Protein AF-A0A433PHD1-F1 (afdb_monomer)

Nearest PDB structures (foldseek):
  7eru-assembly1_A-2  TM=6.900E-01  e=4.411E-01  Photobacterium phosphoreum
  6jy1-assembly1_A-2  TM=4.656E-01  e=1.484E-01  Methanocaldococcus jannaschii DSM 2661
  3f9t-assembly1_B  TM=4.670E-01  e=1.821E-01  Methanocaldococcus jannaschii
  6lds-assembly1_A  TM=4.661E-01  e=1.821E-01  Methanocaldococcus jannaschii DSM 2661
  6m4y-assembly1_A-2  TM=4.656E-01  e=1.821E-01  Methanocaldococcus jannaschii DSM 2661

Solvent-accessible surface area (backbone atoms only — not comparable to full-atom values): 8662 Å² total; per-residue (Å²): 132,83,91,58,70,76,81,75,50,56,68,59,62,73,68,53,77,78,89,79,57,55,67,80,80,51,86,76,82,92,85,89,75,70,89,71,72,90,86,61,76,94,64,78,92,71,83,81,61,74,80,93,49,84,74,70,90,81,40,60,71,60,41,51,53,50,23,64,76,69,69,50,97,44,57,90,80,57,85,90,83,82,88,64,87,60,45,77,48,52,41,91,62,76,63,63,60,59,52,54,27,45,73,70,72,31,59,73,48,68,42,35,41,39,65,65,95,74,63,65,38,81,39,85,95,105

Mean predicted aligned error: 8.04 Å

Structure (mmCIF, N/CA/C/O backbone):
data_AF-A0A433PHD1-F1
#
_entry.id   AF-A0A433PHD1-F1
#
loop_
_atom_site.group_PDB
_atom_site.id
_atom_site.type_symbol
_atom_site.label_atom_id
_atom_site.label_alt_id
_atom_site.label_comp_id
_atom_site.label_asym_id
_atom_site.label_entity_id
_atom_site.label_seq_id
_atom_site.pdbx_PDB_ins_code
_atom_site.Cartn_x
_atom_site.Cartn_y
_atom_site.Cartn_z
_atom_site.occupancy
_atom_site.B_iso_or_equiv
_atom_site.auth_seq_id
_atom_site.auth_comp_id
_atom_site.auth_asym_id
_atom_site.auth_atom_id
_atom_site.pdbx_PDB_model_num
ATOM 1 N N . MET A 1 1 ? -25.593 -30.932 -10.835 1.00 77.94 1 MET A N 1
ATOM 2 C CA . MET A 1 1 ? -25.688 -29.859 -9.821 1.00 77.94 1 MET A CA 1
ATOM 3 C C . MET A 1 1 ? -25.209 -28.565 -10.457 1.00 77.94 1 MET A C 1
ATOM 5 O O . MET A 1 1 ? -24.254 -28.649 -11.224 1.00 77.94 1 MET A O 1
ATOM 9 N N . PRO 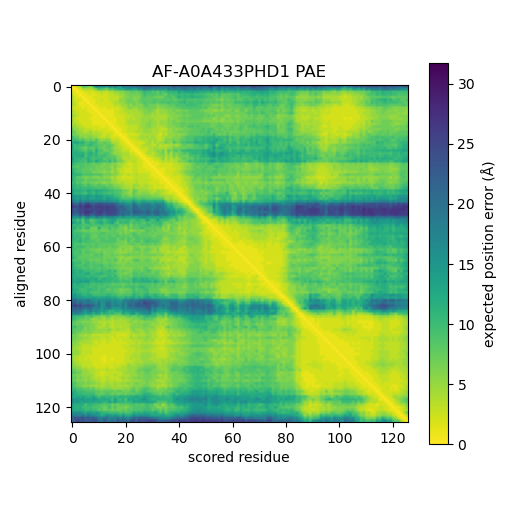A 1 2 ? -25.868 -27.419 -10.223 1.00 92.56 2 PRO A N 1
ATOM 10 C CA . PRO A 1 2 ? -25.398 -26.141 -10.745 1.00 92.56 2 PRO A CA 1
ATOM 11 C C . PRO A 1 2 ? -24.092 -25.725 -10.054 1.00 92.56 2 PRO A C 1
ATOM 13 O O . PRO A 1 2 ? -23.878 -26.033 -8.882 1.00 92.56 2 PRO A O 1
ATOM 16 N N . PHE A 1 3 ? -23.217 -25.049 -10.795 1.00 94.50 3 PHE A N 1
ATOM 17 C CA . PHE A 1 3 ? -22.030 -24.402 -10.239 1.00 94.50 3 PHE A CA 1
ATOM 18 C C . PHE A 1 3 ? -22.456 -23.221 -9.354 1.00 94.50 3 PHE A C 1
ATOM 20 O O . PHE A 1 3 ? -23.299 -22.425 -9.764 1.00 94.50 3 PHE A O 1
ATOM 27 N N . VAL A 1 4 ? -21.873 -23.123 -8.158 1.00 96.25 4 VAL A N 1
ATOM 28 C CA . VAL A 1 4 ? -22.114 -22.049 -7.181 1.00 96.25 4 VAL A CA 1
ATOM 29 C C . VAL A 1 4 ? -20.756 -21.434 -6.848 1.00 96.25 4 VAL A C 1
ATOM 31 O O . VAL A 1 4 ? -19.889 -22.126 -6.311 1.00 96.25 4 VAL A O 1
ATOM 34 N N . LEU A 1 5 ? -20.551 -20.167 -7.217 1.00 94.06 5 LEU A N 1
ATOM 35 C CA . LEU A 1 5 ? -19.256 -19.484 -7.116 1.00 94.06 5 LEU A CA 1
ATOM 36 C C . LEU A 1 5 ? -18.803 -19.350 -5.657 1.00 94.06 5 LEU A C 1
ATOM 38 O O . LEU A 1 5 ? -17.633 -19.534 -5.338 1.00 94.06 5 LEU A O 1
ATOM 42 N N . GLU A 1 6 ? -19.743 -19.095 -4.759 1.00 95.38 6 GLU A N 1
ATOM 43 C CA . GLU A 1 6 ? -19.518 -18.895 -3.329 1.00 95.38 6 GLU A CA 1
ATOM 44 C C . GLU A 1 6 ? -18.880 -20.123 -2.669 1.00 95.38 6 GLU A C 1
ATOM 46 O O . GLU A 1 6 ? -18.134 -19.986 -1.705 1.00 95.38 6 GLU A O 1
ATOM 51 N N . ASN A 1 7 ? -19.104 -21.317 -3.227 1.00 95.12 7 ASN A N 1
ATOM 52 C CA . ASN A 1 7 ? -18.534 -22.562 -2.714 1.00 95.12 7 ASN A CA 1
ATOM 53 C C . ASN A 1 7 ? -17.054 -22.754 -3.088 1.00 95.12 7 ASN A C 1
ATOM 55 O O . ASN A 1 7 ? -16.405 -23.636 -2.527 1.00 95.12 7 ASN A O 1
ATOM 59 N N . VAL A 1 8 ? -16.525 -21.988 -4.050 1.00 95.81 8 VAL A N 1
ATOM 60 C CA . VAL A 1 8 ? -15.125 -22.093 -4.510 1.00 95.81 8 VAL A CA 1
ATOM 61 C C . VAL A 1 8 ? -14.278 -20.868 -4.159 1.00 95.81 8 VAL A C 1
ATOM 63 O O . VAL A 1 8 ? -13.054 -20.915 -4.283 1.00 95.81 8 VAL A O 1
ATOM 66 N N . VAL A 1 9 ? -14.900 -19.773 -3.711 1.00 96.50 9 VAL A N 1
ATOM 67 C CA . VAL A 1 9 ? -14.198 -18.570 -3.245 1.00 96.50 9 VAL A CA 1
ATOM 68 C C . VAL A 1 9 ? -13.786 -18.745 -1.784 1.00 96.50 9 VAL A C 1
ATOM 70 O O . VAL A 1 9 ? -14.550 -19.242 -0.959 1.00 96.50 9 VAL A O 1
ATOM 73 N N . ARG A 1 10 ? -12.569 -18.310 -1.438 1.00 95.75 10 ARG A N 1
ATOM 74 C CA . ARG A 1 10 ? -12.086 -18.353 -0.051 1.00 95.75 10 ARG A CA 1
ATOM 75 C C . ARG A 1 10 ? -12.976 -17.483 0.856 1.00 95.75 10 ARG A C 1
ATOM 77 O O . ARG A 1 10 ? -13.267 -16.347 0.473 1.00 95.75 10 ARG A O 1
ATOM 84 N N . PRO A 1 11 ? -13.341 -17.937 2.070 1.00 94.12 11 PRO A N 1
ATOM 85 C CA . PRO A 1 11 ? -14.228 -17.179 2.957 1.00 94.12 11 PRO A CA 1
ATOM 86 C C . PRO A 1 11 ? -13.736 -15.761 3.281 1.00 94.12 11 PRO A C 1
ATOM 88 O O . PRO A 1 11 ? -14.531 -14.823 3.276 1.00 94.12 11 PRO A O 1
ATOM 91 N N . ASN A 1 12 ? -12.428 -15.581 3.503 1.00 92.88 12 ASN A N 1
ATOM 92 C CA . ASN A 1 12 ? -11.828 -14.270 3.773 1.00 92.88 12 ASN A CA 1
ATOM 93 C C . ASN A 1 12 ? -11.969 -13.307 2.582 1.00 92.88 12 ASN A C 1
ATOM 95 O O . ASN A 1 12 ? -12.226 -12.124 2.781 1.00 92.88 12 ASN A O 1
ATOM 99 N N . ILE A 1 13 ? -11.857 -13.815 1.349 1.00 95.25 13 ILE A N 1
ATOM 100 C CA . ILE A 1 13 ? -12.029 -13.025 0.123 1.00 95.25 13 ILE A CA 1
ATOM 101 C C . ILE A 1 13 ? -13.501 -12.686 -0.104 1.00 95.25 13 ILE A C 1
ATOM 103 O O . ILE A 1 13 ? -13.815 -11.557 -0.467 1.00 95.25 13 ILE A O 1
ATOM 107 N N . LEU A 1 14 ? -14.410 -13.630 0.151 1.00 94.81 14 LEU A N 1
ATOM 108 C CA . LEU A 1 14 ? -15.849 -13.392 0.032 1.00 94.81 14 LEU A CA 1
ATOM 109 C C . LEU A 1 14 ? -16.339 -12.323 1.027 1.00 94.81 14 LEU A C 1
ATOM 111 O O . LEU A 1 14 ? -17.205 -11.520 0.694 1.00 94.81 14 LEU A O 1
ATOM 115 N N . ALA A 1 15 ? -15.767 -12.295 2.234 1.00 93.62 15 ALA A N 1
ATOM 116 C CA . ALA A 1 15 ? -16.075 -11.308 3.268 1.00 93.62 15 ALA A CA 1
ATOM 117 C C . ALA A 1 15 ? -15.276 -9.992 3.143 1.00 93.62 15 ALA A C 1
ATOM 119 O O . ALA A 1 15 ? -15.537 -9.045 3.894 1.00 93.62 15 ALA A O 1
ATOM 120 N N . LEU A 1 16 ? -14.294 -9.921 2.235 1.00 93.06 16 LEU A N 1
ATOM 121 C CA . LEU A 1 16 ? -13.394 -8.779 2.098 1.00 93.06 16 LEU A CA 1
ATOM 122 C C . LEU A 1 16 ? -14.173 -7.521 1.701 1.00 93.06 16 LEU A C 1
ATOM 124 O O . LEU A 1 16 ? -14.879 -7.489 0.694 1.00 93.06 16 LEU A O 1
ATOM 128 N N . LYS A 1 17 ? -13.973 -6.437 2.454 1.00 90.62 17 LYS A N 1
ATOM 129 C CA . LYS A 1 17 ? -14.406 -5.104 2.027 1.00 90.62 17 LYS A CA 1
ATOM 130 C C . LYS A 1 17 ? -13.296 -4.488 1.175 1.00 90.62 17 LYS A C 1
ATOM 132 O O . LYS A 1 17 ? -12.194 -4.301 1.693 1.00 90.62 17 LYS A O 1
ATOM 137 N N . PRO A 1 18 ? -13.548 -4.175 -0.107 1.00 89.06 18 PRO A N 1
ATOM 138 C CA . PRO A 1 18 ? -12.518 -3.625 -0.972 1.00 89.06 18 PRO A CA 1
ATOM 139 C C . PRO A 1 18 ? -12.061 -2.258 -0.464 1.00 89.06 18 PRO A C 1
ATOM 141 O O . PRO A 1 18 ? -12.858 -1.461 0.042 1.00 89.06 18 PRO A O 1
ATOM 144 N N . TYR A 1 19 ? -10.770 -1.977 -0.630 1.00 88.62 19 TYR A N 1
ATOM 145 C CA . TYR A 1 19 ? -10.236 -0.648 -0.372 1.00 88.62 19 TYR A CA 1
ATOM 146 C C . TYR A 1 19 ? -10.900 0.378 -1.296 1.00 88.62 19 TYR A C 1
ATOM 148 O O . TYR A 1 19 ? -11.011 0.161 -2.504 1.00 88.62 19 TYR A O 1
ATOM 156 N N . ARG A 1 20 ? -11.311 1.515 -0.730 1.00 84.06 20 ARG A N 1
ATOM 157 C CA . ARG A 1 20 ? -11.758 2.682 -1.494 1.00 84.06 20 ARG A CA 1
ATOM 158 C C . ARG A 1 20 ? -10.689 3.759 -1.409 1.00 84.06 20 ARG A C 1
ATOM 160 O O . ARG A 1 20 ? -10.349 4.198 -0.313 1.00 84.06 20 ARG A O 1
ATOM 167 N N . CYS A 1 21 ? -10.160 4.160 -2.561 1.00 85.06 21 CYS A N 1
ATOM 168 C CA . CYS A 1 21 ? -9.301 5.332 -2.665 1.00 85.06 21 CYS A CA 1
ATOM 169 C C . CYS A 1 21 ? -10.152 6.585 -2.908 1.00 85.06 21 CYS A C 1
ATOM 171 O O . CYS A 1 21 ? -11.291 6.492 -3.365 1.00 85.06 21 CYS A O 1
ATOM 173 N N . ALA A 1 22 ? -9.572 7.757 -2.663 1.00 84.75 22 ALA A N 1
ATOM 174 C CA . ALA A 1 22 ? -10.269 9.035 -2.790 1.00 84.75 22 ALA A CA 1
ATOM 175 C C . ALA A 1 22 ? -10.824 9.288 -4.214 1.00 84.75 22 ALA A C 1
ATOM 177 O O . ALA A 1 22 ? -11.910 9.837 -4.387 1.00 84.75 22 ALA A O 1
ATOM 178 N N . ARG A 1 23 ? -10.137 8.777 -5.248 1.00 86.50 23 ARG A N 1
ATOM 179 C CA . ARG A 1 23 ? -10.551 8.902 -6.659 1.00 86.50 23 ARG A CA 1
ATOM 180 C C . ARG A 1 23 ? -11.759 8.053 -7.052 1.00 86.50 23 ARG A C 1
ATOM 182 O O . ARG A 1 23 ? -12.361 8.324 -8.084 1.00 86.50 23 ARG A O 1
ATOM 189 N N . ASN A 1 24 ? -12.141 7.071 -6.235 1.00 84.12 24 ASN A N 1
ATOM 190 C CA . ASN A 1 24 ? -13.403 6.355 -6.431 1.00 84.12 24 ASN A CA 1
ATOM 191 C C . ASN A 1 24 ? -14.615 7.210 -6.036 1.00 84.12 24 ASN A C 1
ATOM 193 O O . ASN A 1 24 ? -15.724 6.922 -6.480 1.00 84.12 24 ASN A O 1
ATOM 197 N N . ASP A 1 25 ? -14.408 8.221 -5.18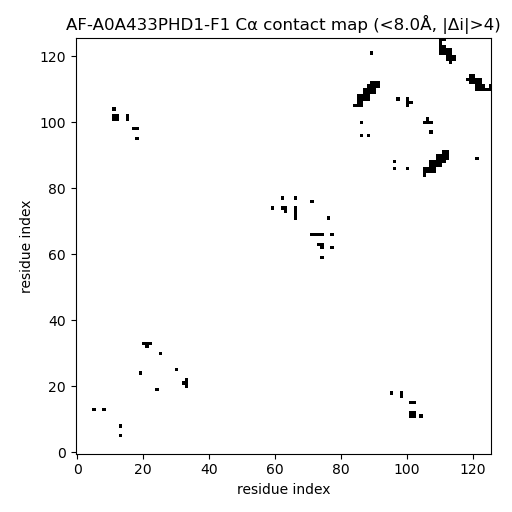9 1.00 84.31 25 ASP A N 1
ATOM 198 C CA . ASP A 1 25 ? -15.478 9.037 -4.617 1.00 84.31 25 ASP A CA 1
ATOM 199 C C . ASP A 1 25 ? -15.557 10.410 -5.298 1.00 84.31 25 ASP A C 1
ATOM 201 O O . ASP A 1 25 ? -16.654 10.913 -5.539 1.00 84.31 25 ASP A O 1
ATOM 205 N N . TYR A 1 26 ? -14.404 10.982 -5.670 1.00 86.31 26 TYR A N 1
ATOM 206 C CA . TYR A 1 26 ? -14.310 12.285 -6.328 1.00 86.31 26 TYR A CA 1
ATOM 207 C C . TYR A 1 26 ? -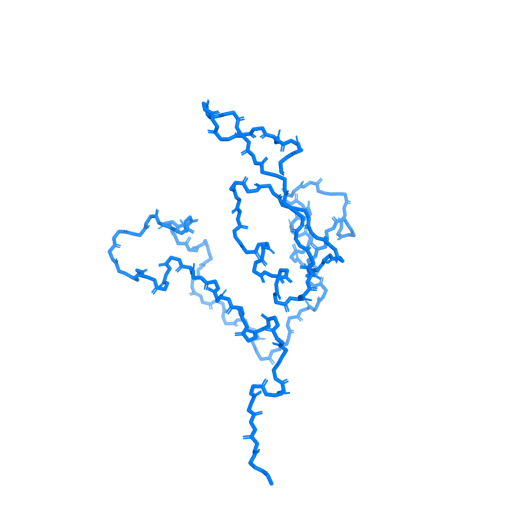13.255 12.279 -7.439 1.00 86.31 26 TYR A C 1
ATOM 209 O O . TYR A 1 26 ? -12.079 11.982 -7.203 1.00 86.31 26 TYR A O 1
ATOM 217 N N . SER A 1 27 ? -13.670 12.659 -8.648 1.00 86.31 27 SER A N 1
ATOM 218 C CA . SER A 1 27 ? -12.814 12.743 -9.841 1.00 86.31 27 SER A CA 1
ATOM 219 C C . SER A 1 27 ? -12.695 14.153 -10.424 1.00 86.31 27 SER A C 1
ATOM 221 O O . SER A 1 27 ? -11.930 14.360 -11.361 1.00 86.31 27 SER A O 1
ATOM 223 N N . GLU A 1 28 ? -13.445 15.123 -9.898 1.00 90.44 28 GLU A N 1
ATOM 224 C CA . GLU A 1 28 ? -13.540 16.481 -10.440 1.00 90.44 28 GLU A CA 1
ATOM 225 C C . GLU A 1 28 ? -13.508 17.531 -9.320 1.00 90.44 28 GLU A C 1
ATOM 227 O O . GLU A 1 28 ? -13.872 17.254 -8.177 1.00 90.44 28 GLU A O 1
ATOM 232 N N . GLY A 1 29 ? -13.098 18.756 -9.663 1.00 90.88 29 GLY A N 1
ATOM 233 C CA . GLY A 1 29 ? -13.041 19.891 -8.740 1.00 90.88 29 GLY A CA 1
ATOM 234 C C . GLY A 1 29 ? -11.667 20.105 -8.101 1.00 90.88 29 GLY A C 1
ATOM 235 O O . GLY A 1 29 ? -10.633 19.793 -8.690 1.00 90.88 29 GLY A O 1
ATOM 236 N N . ILE A 1 30 ? -11.655 20.699 -6.903 1.00 92.25 30 ILE A N 1
ATOM 237 C CA . ILE A 1 30 ? -10.432 20.893 -6.113 1.00 92.25 30 ILE A CA 1
ATOM 238 C C . ILE A 1 30 ? -10.170 19.608 -5.326 1.00 92.25 30 ILE A C 1
ATOM 240 O O . ILE A 1 30 ? -10.901 19.291 -4.390 1.00 92.25 30 ILE A O 1
ATOM 244 N N . LEU A 1 31 ? -9.124 18.880 -5.711 1.00 91.62 31 LEU A N 1
ATOM 245 C CA . LEU A 1 31 ? -8.793 17.562 -5.173 1.00 91.62 31 LEU A CA 1
ATOM 246 C C . LEU A 1 31 ? -7.630 17.669 -4.169 1.00 91.62 31 LEU A C 1
ATOM 248 O O . LEU A 1 31 ? -6.487 17.877 -4.569 1.00 91.62 31 LEU A O 1
ATOM 252 N N . LEU A 1 32 ? -7.919 17.557 -2.865 1.00 90.31 32 LEU A N 1
ATOM 253 C CA . LEU A 1 32 ? -6.949 17.678 -1.753 1.00 90.31 32 LEU A CA 1
ATOM 254 C C . LEU A 1 32 ? -7.079 16.529 -0.730 1.00 90.31 32 LEU A C 1
ATOM 256 O O . LEU A 1 32 ? -6.925 16.711 0.473 1.00 90.31 32 LEU A O 1
ATOM 260 N N . ASP A 1 33 ? -7.405 15.339 -1.222 1.00 89.81 33 ASP A N 1
ATOM 261 C CA . ASP A 1 33 ? -7.874 14.172 -0.462 1.00 89.81 33 ASP A CA 1
ATOM 262 C C . ASP A 1 33 ? -6.992 12.917 -0.633 1.00 89.81 33 ASP A C 1
ATOM 264 O O . ASP A 1 33 ? -7.184 11.933 0.078 1.00 89.81 33 ASP A O 1
ATOM 268 N N . ALA A 1 34 ? -6.010 12.937 -1.546 1.00 89.12 34 ALA A N 1
ATOM 269 C CA . ALA A 1 34 ? -5.210 11.758 -1.914 1.00 89.12 34 ALA A CA 1
ATOM 270 C C . ALA A 1 34 ? -3.682 11.922 -1.771 1.00 89.12 34 ALA A C 1
ATOM 272 O O . ALA A 1 34 ? -2.938 11.042 -2.199 1.00 89.12 34 ALA A O 1
ATOM 273 N N . ASN A 1 35 ? -3.193 13.022 -1.180 1.00 90.44 35 ASN A N 1
ATOM 274 C CA . ASN A 1 35 ? -1.754 13.338 -1.081 1.00 90.44 35 ASN A CA 1
ATOM 275 C C . ASN A 1 35 ? -1.011 13.300 -2.440 1.00 90.44 35 ASN A C 1
ATOM 277 O O . ASN A 1 35 ? 0.175 12.975 -2.504 1.00 90.44 35 ASN A O 1
ATOM 281 N N . GLU A 1 36 ? -1.711 13.607 -3.535 1.00 88.06 36 GLU A N 1
ATOM 282 C CA . GLU A 1 36 ? -1.153 13.645 -4.889 1.00 88.06 36 GLU A CA 1
ATOM 283 C C . GLU A 1 36 ? -0.284 14.896 -5.098 1.00 88.06 36 GLU A C 1
ATOM 285 O O . GLU A 1 36 ? -0.480 15.937 -4.468 1.00 88.06 36 GLU A O 1
ATOM 290 N N . ASN A 1 37 ? 0.682 14.813 -6.017 1.00 88.62 37 ASN A N 1
ATOM 291 C CA . ASN A 1 37 ? 1.485 15.972 -6.396 1.00 88.62 37 ASN A CA 1
ATOM 292 C C . ASN A 1 37 ? 0.709 16.881 -7.368 1.00 88.62 37 ASN A C 1
ATOM 294 O O . ASN A 1 37 ? 0.551 16.537 -8.540 1.00 88.62 37 ASN A O 1
ATOM 298 N N . ALA A 1 38 ? 0.306 18.068 -6.908 1.00 89.81 38 ALA A N 1
ATOM 299 C CA . ALA A 1 38 ? -0.450 19.039 -7.706 1.00 89.81 38 ALA A CA 1
ATOM 300 C C . ALA A 1 38 ? 0.318 19.605 -8.920 1.00 89.81 38 ALA A C 1
ATOM 302 O O . ALA A 1 38 ? -0.302 20.115 -9.849 1.00 89.81 38 ALA A O 1
ATOM 303 N N . TYR A 1 39 ? 1.653 19.516 -8.937 1.00 88.88 39 TYR A N 1
ATOM 304 C CA . TYR A 1 39 ? 2.480 20.039 -10.033 1.00 88.88 39 TYR A CA 1
ATOM 305 C C . TYR A 1 39 ? 2.576 19.097 -11.245 1.00 88.88 39 TYR A C 1
ATOM 307 O O . TYR A 1 39 ? 3.113 19.491 -12.279 1.00 88.88 39 TYR A O 1
ATOM 315 N N . GLY A 1 40 ? 2.067 17.865 -11.136 1.00 86.19 40 GLY A N 1
ATOM 316 C CA . GLY A 1 40 ? 2.147 16.861 -12.197 1.00 86.19 40 GLY A CA 1
ATOM 317 C C . GLY A 1 40 ? 3.483 16.100 -12.249 1.00 86.19 40 GLY A C 1
ATOM 318 O O . GLY A 1 40 ? 4.333 16.240 -11.360 1.00 86.19 40 GLY A O 1
ATOM 319 N N . PRO A 1 41 ? 3.663 15.221 -13.253 1.00 85.75 41 PRO A N 1
ATOM 320 C CA . PRO A 1 41 ? 4.867 14.410 -13.394 1.00 85.75 41 PRO A CA 1
ATOM 321 C C . PRO A 1 41 ? 6.071 15.258 -13.821 1.00 85.75 41 PRO A C 1
ATOM 323 O O . PRO A 1 41 ? 5.955 16.171 -14.631 1.00 85.75 41 PRO A O 1
ATOM 326 N N . SER A 1 42 ? 7.258 14.915 -13.316 1.00 83.31 42 SER A N 1
ATOM 327 C CA . SER A 1 42 ? 8.514 15.582 -13.697 1.00 83.31 42 SER A CA 1
ATOM 328 C C . SER A 1 42 ? 9.062 15.133 -15.056 1.00 83.31 42 SER A C 1
ATOM 330 O O . SER A 1 42 ? 9.971 15.766 -15.586 1.00 83.31 42 SER A O 1
ATOM 332 N N . LEU A 1 43 ? 8.553 14.023 -15.598 1.00 80.88 43 LEU A N 1
ATOM 333 C CA . LEU A 1 43 ? 8.970 13.495 -16.894 1.00 80.88 43 LEU A CA 1
ATOM 334 C C . LEU A 1 43 ? 8.104 14.091 -18.011 1.00 80.88 43 LEU A C 1
ATOM 336 O O . LEU A 1 43 ? 6.885 14.180 -17.841 1.00 80.88 43 LEU A O 1
ATOM 340 N N . PRO A 1 44 ? 8.699 14.460 -19.158 1.00 78.81 44 PRO A N 1
ATOM 341 C CA . PRO A 1 44 ? 7.926 14.861 -20.321 1.00 78.81 44 PRO A CA 1
ATOM 342 C C . PRO A 1 44 ? 7.038 13.701 -20.786 1.00 78.81 44 PRO A C 1
ATOM 344 O O . PRO A 1 44 ? 7.458 12.543 -20.831 1.00 78.81 44 PRO A O 1
ATOM 347 N N . SER A 1 45 ? 5.793 14.013 -21.134 1.00 70.75 45 SER A N 1
ATOM 348 C CA . SER A 1 45 ? 4.833 13.048 -21.666 1.00 70.75 45 SER A CA 1
ATOM 349 C C . SER A 1 45 ? 5.336 12.524 -23.013 1.00 70.75 45 SER A C 1
ATOM 351 O O . SER A 1 45 ? 5.252 13.251 -24.001 1.00 70.75 45 SER A O 1
ATOM 353 N N . GLY A 1 46 ? 5.860 11.296 -23.096 1.00 64.69 46 GLY A N 1
ATOM 354 C CA . GLY A 1 46 ? 6.161 10.745 -24.423 1.00 64.69 46 GLY A CA 1
ATOM 355 C C . GLY A 1 46 ? 7.188 9.637 -24.584 1.00 64.69 46 GLY A C 1
ATOM 356 O O . GLY A 1 46 ? 7.426 9.271 -25.734 1.00 64.69 46 GLY A O 1
ATOM 357 N N . ASP A 1 47 ? 7.767 9.054 -23.535 1.00 62.31 47 ASP A N 1
ATOM 358 C CA . ASP A 1 47 ?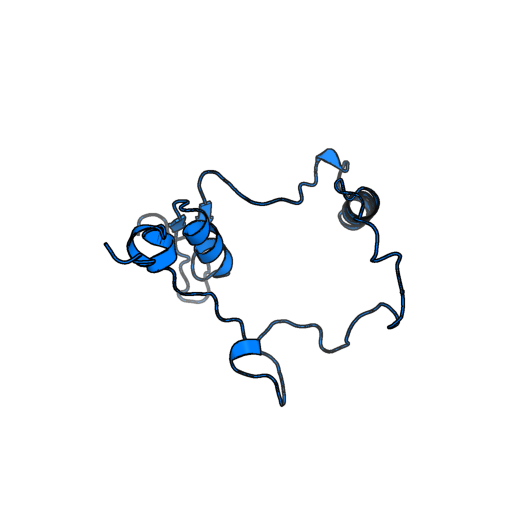 8.630 7.892 -23.767 1.00 62.31 47 ASP A CA 1
ATOM 359 C C . ASP A 1 47 ? 7.783 6.665 -24.124 1.00 62.31 47 ASP A C 1
ATOM 361 O O . ASP A 1 47 ? 7.299 5.917 -23.273 1.00 62.31 47 ASP A O 1
ATOM 365 N N . SER A 1 48 ? 7.625 6.454 -25.434 1.00 62.41 48 SER A N 1
ATOM 366 C CA . SER A 1 48 ? 7.280 5.164 -26.026 1.00 62.41 48 SER A CA 1
ATOM 367 C C . SER A 1 48 ? 8.450 4.213 -25.799 1.00 62.41 48 SER A C 1
ATOM 369 O O . SER A 1 48 ? 9.224 3.905 -26.704 1.00 62.41 48 SER A O 1
ATOM 371 N N . ALA A 1 49 ? 8.614 3.779 -24.552 1.00 70.38 49 ALA A N 1
ATOM 372 C CA . ALA A 1 49 ? 9.490 2.673 -24.222 1.00 70.38 49 ALA A CA 1
ATOM 373 C C . ALA A 1 49 ? 9.080 1.436 -25.044 1.00 70.38 49 ALA A C 1
ATOM 375 O O . ALA A 1 49 ? 7.964 1.348 -25.559 1.00 70.38 49 ALA A O 1
ATOM 376 N N . ASN A 1 50 ? 9.969 0.447 -25.150 1.00 77.69 50 ASN A N 1
ATOM 377 C CA . ASN A 1 50 ? 9.658 -0.864 -25.730 1.00 77.69 50 ASN A CA 1
ATOM 378 C C . ASN A 1 50 ? 8.666 -1.639 -24.835 1.00 77.69 50 ASN A C 1
ATOM 380 O O . ASN A 1 50 ? 9.009 -2.663 -24.247 1.00 77.69 50 ASN A O 1
ATOM 384 N N . LEU A 1 51 ? 7.426 -1.149 -24.722 1.00 83.00 51 LEU A N 1
ATOM 385 C CA . LEU A 1 51 ? 6.353 -1.679 -23.871 1.00 83.00 51 LEU A CA 1
ATOM 386 C C . LEU A 1 51 ? 5.895 -3.085 -24.299 1.00 83.00 51 LEU A C 1
ATOM 388 O O . LEU A 1 51 ? 5.137 -3.742 -23.596 1.00 83.00 51 LEU A O 1
ATOM 392 N N . ASN A 1 52 ? 6.371 -3.567 -25.448 1.00 89.94 52 ASN A N 1
ATOM 393 C CA . ASN A 1 52 ? 6.177 -4.927 -25.944 1.00 89.94 52 ASN A CA 1
ATOM 394 C C . ASN A 1 52 ? 7.161 -5.950 -25.339 1.00 89.94 52 ASN A C 1
ATOM 396 O O . ASN A 1 52 ? 7.163 -7.121 -25.740 1.00 89.94 52 ASN A O 1
ATOM 400 N N . ARG A 1 53 ? 8.054 -5.521 -24.442 1.00 87.50 53 ARG A N 1
ATOM 401 C CA . ARG A 1 53 ? 9.000 -6.380 -23.729 1.00 87.50 53 ARG A CA 1
ATOM 402 C C . ARG A 1 53 ? 8.808 -6.228 -22.230 1.00 87.50 53 ARG A C 1
ATOM 404 O O . ARG A 1 53 ? 8.561 -5.133 -21.734 1.00 87.50 53 ARG A O 1
ATOM 411 N N . TYR A 1 54 ? 8.943 -7.343 -21.518 1.00 86.81 54 TYR A N 1
ATOM 412 C CA . TYR A 1 54 ? 8.949 -7.312 -20.063 1.00 86.81 54 TYR A CA 1
ATOM 413 C C . TYR A 1 54 ? 10.131 -6.467 -19.563 1.00 86.81 54 TYR A C 1
ATOM 415 O O . TYR A 1 54 ? 11.223 -6.563 -20.135 1.00 86.81 54 TYR A O 1
ATOM 423 N N . PRO A 1 55 ? 9.934 -5.647 -18.518 1.00 85.81 55 PRO A N 1
ATOM 424 C CA . PRO A 1 55 ? 11.033 -4.946 -17.869 1.00 85.81 55 PRO A CA 1
ATOM 425 C C . PRO A 1 55 ? 11.984 -5.940 -17.188 1.00 85.81 55 PRO A C 1
ATOM 427 O O . PRO A 1 55 ? 11.633 -7.101 -16.969 1.00 85.81 55 PRO A O 1
ATOM 430 N N . ASP A 1 56 ? 13.179 -5.472 -16.819 1.00 88.50 56 ASP A N 1
ATOM 431 C CA . ASP A 1 56 ? 14.115 -6.248 -15.998 1.00 88.50 56 ASP A CA 1
ATOM 432 C C . ASP A 1 56 ? 13.428 -6.686 -14.687 1.00 88.50 56 ASP A C 1
ATOM 434 O O . ASP A 1 56 ? 13.091 -5.820 -13.869 1.00 88.50 56 ASP A O 1
ATOM 438 N N . PRO A 1 57 ? 13.229 -7.999 -14.451 1.00 87.06 57 PRO A N 1
ATOM 439 C CA . PRO A 1 57 ? 12.538 -8.487 -13.261 1.00 87.06 57 PRO A CA 1
ATOM 440 C C . PRO A 1 57 ? 13.300 -8.178 -11.967 1.00 87.06 57 PRO A C 1
ATOM 442 O O . PRO A 1 57 ? 12.688 -8.084 -10.906 1.00 87.06 57 PRO A O 1
ATOM 445 N N . ALA A 1 58 ? 14.621 -7.995 -12.033 1.00 87.12 58 ALA A N 1
ATOM 446 C CA . ALA A 1 58 ? 15.441 -7.665 -10.872 1.00 87.12 58 ALA A CA 1
ATOM 447 C C . ALA A 1 58 ? 15.527 -6.151 -10.600 1.00 87.12 58 ALA A C 1
ATOM 449 O O . ALA A 1 58 ? 15.969 -5.748 -9.517 1.00 87.12 58 ALA A O 1
ATOM 450 N N . GLN A 1 59 ? 15.043 -5.330 -11.542 1.00 89.38 59 GLN A N 1
ATOM 451 C CA . GLN A 1 59 ? 14.895 -3.877 -11.428 1.00 89.38 59 GLN A CA 1
ATOM 452 C C . GLN A 1 59 ? 16.208 -3.155 -11.075 1.00 89.38 59 GLN A C 1
ATOM 454 O O . GLN A 1 59 ? 16.206 -2.197 -10.297 1.00 89.38 59 GLN A O 1
ATOM 459 N N . HIS A 1 60 ? 17.338 -3.599 -11.638 1.00 89.50 60 HIS A N 1
ATOM 460 C CA . HIS A 1 60 ? 18.672 -3.153 -11.220 1.00 89.50 60 HIS A CA 1
ATOM 461 C C . HIS A 1 60 ? 18.841 -1.634 -11.298 1.00 89.50 60 HIS A C 1
ATOM 463 O O . HIS A 1 60 ? 19.247 -1.015 -10.319 1.00 89.50 60 HIS A O 1
ATOM 469 N N . LEU A 1 61 ? 18.467 -1.021 -12.428 1.00 91.25 61 LEU A N 1
ATOM 470 C CA . LEU A 1 61 ? 18.630 0.423 -12.637 1.00 91.25 61 LEU A CA 1
ATOM 471 C C . LEU A 1 61 ? 17.869 1.252 -11.594 1.00 91.25 61 LEU A C 1
ATOM 473 O O . LEU A 1 61 ? 18.408 2.215 -11.051 1.00 91.25 61 LEU A O 1
ATOM 477 N N . VAL A 1 62 ? 16.636 0.847 -11.273 1.00 90.81 62 VAL A N 1
ATOM 478 C CA . VAL A 1 62 ? 15.807 1.524 -10.269 1.00 90.81 62 VAL A CA 1
ATOM 479 C C . VAL A 1 62 ? 16.411 1.345 -8.880 1.00 90.81 62 VAL A C 1
ATOM 481 O O . VAL A 1 62 ? 16.570 2.325 -8.154 1.00 90.81 62 VAL A O 1
ATOM 484 N N . LYS A 1 63 ? 16.808 0.120 -8.515 1.00 92.19 63 LYS A N 1
ATOM 485 C CA . LYS A 1 63 ? 17.427 -0.150 -7.211 1.00 92.19 63 LYS A CA 1
ATOM 486 C C . LYS A 1 63 ? 18.718 0.639 -7.024 1.00 92.19 63 LYS A C 1
ATOM 488 O O . LYS A 1 63 ? 18.890 1.259 -5.979 1.00 92.19 63 LYS A O 1
ATOM 493 N N . THR A 1 64 ? 19.587 0.684 -8.033 1.00 94.31 64 THR A N 1
ATOM 494 C CA . THR A 1 64 ? 20.827 1.472 -7.997 1.00 94.31 64 THR A CA 1
ATOM 495 C C . THR A 1 64 ? 20.544 2.960 -7.797 1.00 94.31 64 THR A C 1
ATOM 497 O O . THR A 1 64 ? 21.168 3.588 -6.943 1.00 94.31 64 THR A O 1
ATOM 500 N N . ALA A 1 65 ? 19.572 3.522 -8.523 1.00 94.00 65 ALA A N 1
ATOM 501 C CA . ALA A 1 65 ? 19.189 4.923 -8.364 1.00 94.00 65 ALA A CA 1
ATOM 502 C C . ALA A 1 65 ? 18.637 5.221 -6.957 1.00 94.00 65 ALA A C 1
ATOM 504 O O . ALA A 1 65 ? 19.007 6.224 -6.348 1.00 94.00 65 ALA A O 1
ATOM 505 N N . VAL A 1 66 ? 17.797 4.337 -6.405 1.00 93.50 66 VAL A N 1
ATOM 506 C CA . VAL A 1 66 ? 17.242 4.487 -5.049 1.00 93.50 66 VAL A CA 1
ATOM 507 C C . VAL A 1 66 ? 18.328 4.367 -3.981 1.00 93.50 66 VAL A C 1
ATOM 509 O O . VAL A 1 66 ? 18.346 5.169 -3.050 1.00 93.50 66 VAL A O 1
ATOM 512 N N . VAL A 1 67 ? 19.251 3.410 -4.114 1.00 95.25 67 VAL A N 1
ATOM 513 C CA . VAL A 1 67 ? 20.400 3.245 -3.209 1.00 95.25 67 VAL A CA 1
ATOM 514 C C . VAL A 1 67 ? 21.243 4.514 -3.170 1.00 95.25 67 VAL A C 1
ATOM 516 O O . VAL A 1 67 ? 21.541 5.000 -2.081 1.00 95.25 67 VAL A O 1
ATOM 519 N N . ALA A 1 68 ? 21.558 5.090 -4.334 1.00 95.56 68 ALA A N 1
ATOM 520 C CA . ALA A 1 68 ? 22.295 6.346 -4.422 1.00 95.56 68 ALA A CA 1
ATOM 521 C C . ALA A 1 68 ? 21.516 7.514 -3.791 1.00 95.56 68 ALA A C 1
ATOM 523 O O . ALA A 1 68 ? 22.072 8.261 -2.989 1.00 95.56 68 ALA A O 1
ATOM 524 N N . LEU A 1 69 ? 20.217 7.638 -4.089 1.00 94.81 69 LEU A N 1
ATOM 525 C CA . LEU A 1 69 ? 19.357 8.700 -3.555 1.00 94.81 69 LEU A CA 1
ATOM 526 C C . LEU A 1 69 ? 19.188 8.627 -2.029 1.00 94.81 69 LEU A C 1
ATOM 528 O O . LEU A 1 69 ? 19.059 9.654 -1.365 1.00 94.81 69 LEU A O 1
ATOM 532 N N . ARG A 1 70 ? 19.132 7.415 -1.468 1.00 94.12 70 ARG A N 1
ATOM 533 C CA . ARG A 1 70 ? 18.905 7.167 -0.036 1.00 94.12 70 ARG A CA 1
ATOM 534 C C . ARG A 1 70 ? 20.195 6.950 0.759 1.00 94.12 70 ARG A C 1
ATOM 536 O O . ARG A 1 70 ? 20.113 6.805 1.974 1.00 94.12 70 ARG A O 1
ATOM 543 N N . GLY A 1 71 ? 21.357 6.920 0.103 1.00 94.38 71 GLY A N 1
ATOM 544 C CA . GLY A 1 71 ? 22.648 6.668 0.749 1.00 94.38 71 GLY A CA 1
ATOM 545 C C . GLY A 1 71 ? 22.759 5.270 1.367 1.00 94.38 71 GLY A C 1
ATOM 546 O O . GLY A 1 71 ? 23.351 5.113 2.434 1.00 94.38 71 GLY A O 1
ATOM 547 N N . LEU A 1 72 ? 22.154 4.256 0.740 1.00 93.69 72 LEU A N 1
ATOM 548 C CA . LEU A 1 72 ? 22.231 2.871 1.217 1.00 93.69 72 LEU A CA 1
ATOM 549 C C . LEU A 1 72 ? 23.586 2.242 0.856 1.00 93.69 72 LEU A C 1
ATOM 551 O O . LEU A 1 72 ? 24.270 2.684 -0.063 1.00 93.69 72 LEU A O 1
ATOM 555 N N . ARG A 1 73 ? 23.970 1.181 1.575 1.00 93.12 73 ARG A N 1
ATOM 556 C CA . ARG A 1 73 ? 25.263 0.497 1.378 1.00 93.12 73 ARG A CA 1
ATOM 557 C C . ARG A 1 73 ? 25.348 -0.283 0.061 1.00 93.12 73 ARG A C 1
ATOM 559 O O . ARG A 1 73 ? 26.438 -0.400 -0.486 1.00 93.12 73 ARG A O 1
ATOM 566 N N . GLY A 1 74 ? 24.215 -0.767 -0.445 1.00 91.94 74 GLY A N 1
ATOM 567 C CA . GLY A 1 74 ? 24.142 -1.550 -1.674 1.00 91.94 74 GLY A CA 1
ATOM 568 C C . GLY A 1 74 ? 22.713 -1.968 -2.022 1.00 91.94 74 GLY A C 1
ATOM 569 O O . GLY A 1 74 ? 21.772 -1.720 -1.262 1.00 91.94 74 GLY A O 1
ATOM 570 N N . VAL A 1 75 ? 22.544 -2.560 -3.207 1.00 90.50 75 VAL A N 1
ATOM 571 C CA . VAL A 1 75 ? 21.239 -2.983 -3.758 1.00 90.50 75 VAL A CA 1
ATOM 572 C C . VAL A 1 75 ? 20.652 -4.189 -3.030 1.00 90.50 75 VAL A C 1
ATOM 574 O O . VAL A 1 75 ? 19.440 -4.371 -3.019 1.00 90.50 75 VAL A O 1
ATOM 577 N N . GLU A 1 76 ? 21.500 -4.981 -2.384 1.00 89.81 76 GLU A N 1
ATOM 578 C CA . GLU A 1 76 ? 21.145 -6.102 -1.518 1.00 89.81 76 GLU A CA 1
ATOM 579 C C . GLU A 1 76 ? 20.418 -5.661 -0.239 1.00 89.81 76 GLU A C 1
ATOM 581 O O . GLU A 1 76 ? 19.658 -6.436 0.335 1.00 89.81 76 GLU A O 1
ATOM 586 N N . ASN A 1 77 ? 20.568 -4.392 0.158 1.00 88.25 77 ASN A N 1
ATOM 587 C CA . ASN A 1 77 ? 19.860 -3.799 1.295 1.00 88.25 77 ASN A CA 1
ATOM 588 C C . ASN A 1 77 ? 18.484 -3.225 0.913 1.00 88.25 77 ASN A C 1
ATOM 590 O O . ASN A 1 77 ? 17.824 -2.609 1.750 1.00 88.25 77 ASN A O 1
ATOM 594 N N . LEU A 1 78 ? 18.062 -3.376 -0.345 1.00 86.19 78 LEU A N 1
ATOM 595 C CA . LEU A 1 78 ? 16.795 -2.870 -0.854 1.00 86.19 78 LEU A CA 1
ATOM 596 C C . LEU A 1 78 ? 15.964 -4.018 -1.427 1.00 86.19 78 LEU A C 1
ATOM 598 O O . LEU A 1 78 ? 16.248 -4.555 -2.501 1.00 86.19 78 LEU A O 1
ATOM 602 N N . PHE A 1 79 ? 14.877 -4.343 -0.734 1.00 81.62 79 PHE A N 1
ATOM 603 C CA . PHE A 1 79 ? 13.870 -5.265 -1.235 1.00 81.62 79 PHE A CA 1
ATOM 604 C C . PHE A 1 79 ? 12.669 -4.498 -1.790 1.00 81.62 79 PHE A C 1
ATOM 606 O O . PHE A 1 79 ? 12.188 -3.539 -1.189 1.00 81.62 79 PHE A O 1
ATOM 613 N N . LEU A 1 80 ? 12.192 -4.941 -2.949 1.00 72.56 80 LEU A N 1
ATOM 614 C CA . LEU A 1 80 ? 10.933 -4.515 -3.543 1.00 72.56 80 LEU A CA 1
ATOM 615 C C . LEU A 1 80 ? 10.107 -5.786 -3.695 1.00 72.56 80 LEU A C 1
ATOM 617 O O . LEU A 1 80 ? 10.368 -6.592 -4.585 1.00 72.56 80 LEU A O 1
ATOM 621 N N . GLY A 1 81 ? 9.164 -6.007 -2.790 1.00 63.75 81 GLY A N 1
ATOM 622 C CA . GLY A 1 81 ? 8.316 -7.186 -2.843 1.00 63.75 81 GLY A CA 1
ATOM 623 C C . GLY A 1 81 ? 7.202 -7.146 -1.814 1.00 63.75 81 GLY A C 1
ATOM 624 O O . GLY A 1 81 ? 7.034 -6.165 -1.090 1.00 63.75 81 GLY A O 1
ATOM 625 N N . VAL A 1 82 ? 6.411 -8.212 -1.818 1.00 55.56 82 VAL A N 1
ATOM 626 C CA . VAL A 1 82 ? 5.169 -8.338 -1.059 1.00 55.56 82 VAL A CA 1
ATOM 627 C C . VAL A 1 82 ? 5.294 -9.425 -0.002 1.00 55.56 82 VAL A C 1
ATOM 629 O O . VAL A 1 82 ? 5.814 -10.501 -0.282 1.00 55.56 82 VAL A O 1
ATOM 632 N N . GLY A 1 83 ? 4.731 -9.147 1.171 1.00 53.91 83 GLY A N 1
ATOM 633 C CA . GLY A 1 83 ? 4.422 -10.159 2.175 1.00 53.91 83 GLY A CA 1
ATOM 634 C C . GLY A 1 83 ? 5.398 -10.228 3.346 1.00 53.91 83 GLY A C 1
ATOM 635 O O . GLY A 1 83 ? 6.606 -10.075 3.203 1.00 53.91 83 GLY A O 1
ATOM 636 N N . SER A 1 84 ? 4.807 -10.467 4.508 1.00 57.66 84 SER A N 1
ATOM 637 C CA . SER A 1 84 ? 5.409 -10.918 5.760 1.00 57.66 84 SER A CA 1
ATOM 638 C C . SER A 1 84 ? 4.470 -12.005 6.293 1.00 57.66 84 SER A C 1
ATOM 640 O O . SER A 1 84 ? 3.285 -11.983 5.948 1.00 57.66 84 SER A O 1
ATOM 642 N N . ASP A 1 85 ? 4.976 -12.936 7.098 1.00 68.00 85 ASP A N 1
ATOM 643 C CA . ASP A 1 85 ? 4.169 -14.034 7.652 1.00 68.00 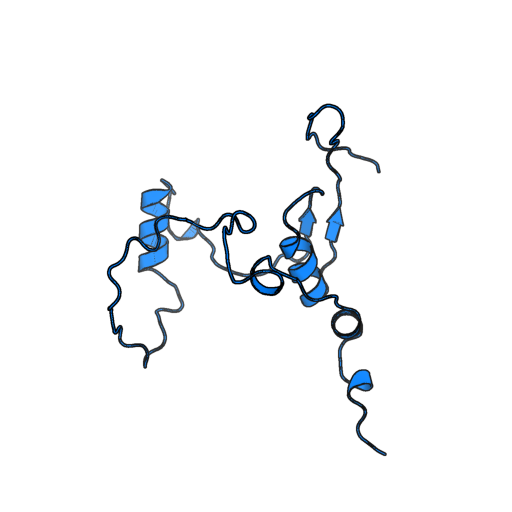85 ASP A CA 1
ATOM 644 C C . ASP A 1 85 ? 3.081 -13.514 8.607 1.00 68.00 85 ASP A C 1
ATOM 646 O O . ASP A 1 85 ? 1.968 -14.030 8.634 1.00 68.00 85 ASP A O 1
ATOM 650 N N . GLU A 1 86 ? 3.386 -12.428 9.323 1.00 73.25 86 GLU A N 1
ATOM 651 C CA . GLU A 1 86 ? 2.481 -11.669 10.189 1.00 73.25 86 GLU A CA 1
ATOM 652 C C . GLU A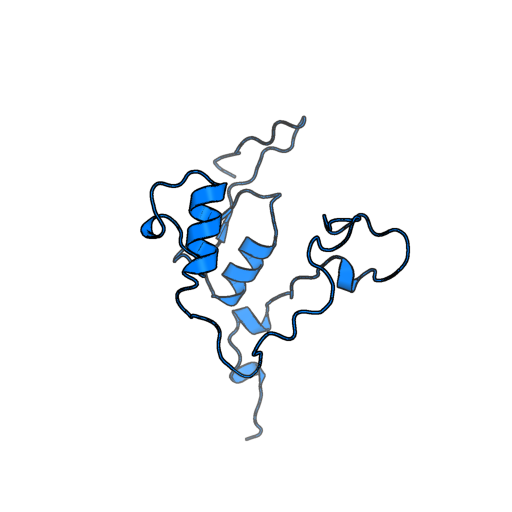 1 86 ? 2.790 -10.171 10.060 1.00 73.25 86 GLU A C 1
ATOM 654 O O . GLU A 1 86 ? 3.923 -9.780 9.739 1.00 73.25 86 GLU A O 1
ATOM 659 N N . VAL A 1 87 ? 1.793 -9.311 10.301 1.00 85.88 87 VAL A N 1
ATOM 660 C CA . VAL A 1 87 ? 1.995 -7.856 10.312 1.00 85.88 87 VAL A CA 1
ATOM 661 C C . VAL A 1 87 ? 1.466 -7.228 11.595 1.00 85.88 87 VAL A C 1
ATOM 663 O O . VAL A 1 87 ? 0.315 -7.422 11.985 1.00 85.88 87 VAL A O 1
ATOM 666 N N . LEU A 1 88 ? 2.310 -6.415 12.228 1.00 90.12 88 LEU A N 1
ATOM 667 C CA . LEU A 1 88 ? 1.911 -5.516 13.303 1.00 90.12 88 LEU A CA 1
ATOM 668 C C . LEU A 1 88 ? 1.680 -4.120 12.730 1.00 90.12 88 LEU A C 1
ATOM 670 O O . LEU A 1 88 ? 2.513 -3.597 11.989 1.00 90.12 88 LEU A O 1
ATOM 674 N N . ILE A 1 89 ? 0.560 -3.501 13.094 1.00 92.00 89 ILE A N 1
ATOM 675 C CA . ILE A 1 89 ? 0.235 -2.124 12.712 1.00 92.00 89 ILE A CA 1
ATOM 676 C C . ILE A 1 89 ? -0.166 -1.293 13.930 1.00 92.00 89 ILE A C 1
ATOM 678 O O . ILE A 1 89 ? -0.611 -1.830 14.945 1.00 92.00 89 ILE A O 1
ATOM 682 N N . THR A 1 90 ? -0.072 0.032 13.795 1.00 93.19 90 THR A N 1
ATOM 683 C CA . THR A 1 90 ? -0.386 0.994 14.860 1.00 93.19 90 THR A CA 1
ATOM 684 C C . THR A 1 90 ? -1.513 1.959 14.469 1.00 93.19 90 THR A C 1
ATOM 686 O O . THR A 1 90 ? -1.254 3.086 14.046 1.00 93.19 90 THR A O 1
ATOM 689 N N . PRO A 1 91 ? -2.792 1.541 14.529 1.00 92.44 91 PRO A N 1
ATOM 690 C CA . PRO A 1 91 ? -3.910 2.402 14.150 1.00 92.44 91 PRO A CA 1
ATOM 691 C C . PRO A 1 91 ? -4.042 3.647 15.053 1.00 92.44 91 PRO A C 1
ATOM 693 O O . PRO A 1 91 ? -3.779 3.534 16.247 1.00 92.44 91 PRO A O 1
ATOM 696 N N . PRO A 1 92 ? -4.511 4.801 14.535 1.00 92.25 92 PRO A N 1
ATOM 697 C CA . PRO A 1 92 ? -4.872 5.048 13.139 1.00 92.25 92 PRO A CA 1
ATOM 698 C C . PRO A 1 92 ? -3.629 5.184 12.244 1.00 92.25 92 PRO A C 1
ATOM 700 O O . PRO A 1 92 ? -2.741 5.991 12.492 1.00 92.25 92 PRO A O 1
ATOM 703 N N . THR A 1 93 ? -3.582 4.388 11.173 1.00 92.38 93 THR A N 1
ATOM 704 C CA . THR A 1 93 ? -2.481 4.353 10.197 1.00 92.38 93 THR A CA 1
ATOM 705 C C . THR A 1 93 ? -3.019 3.991 8.810 1.00 92.38 93 THR A C 1
ATOM 707 O O . THR A 1 93 ? -4.230 3.873 8.610 1.00 92.38 93 THR A O 1
ATOM 710 N N . TYR A 1 94 ? -2.133 3.819 7.832 1.00 90.62 94 TYR A N 1
ATOM 711 C CA . TYR A 1 94 ? -2.499 3.533 6.453 1.00 90.62 94 TYR A CA 1
ATOM 712 C C . TYR A 1 94 ? -3.256 2.199 6.312 1.00 90.62 94 TYR A C 1
ATOM 714 O O . TYR A 1 94 ? -2.733 1.120 6.589 1.00 90.62 94 TYR A O 1
ATOM 722 N N . ALA A 1 95 ? -4.505 2.272 5.842 1.00 89.12 95 ALA A N 1
ATOM 723 C CA . ALA A 1 95 ? -5.436 1.140 5.816 1.00 89.12 95 ALA A CA 1
ATOM 724 C C . ALA A 1 95 ? -4.998 -0.024 4.906 1.00 89.12 95 ALA A C 1
ATOM 726 O O . ALA A 1 95 ? -5.408 -1.167 5.119 1.00 89.12 95 ALA A O 1
ATOM 727 N N . MET A 1 96 ? -4.145 0.241 3.910 1.00 90.31 96 MET A N 1
ATOM 728 C CA . MET A 1 96 ? -3.698 -0.780 2.957 1.00 90.31 96 MET A CA 1
ATOM 729 C C . MET A 1 96 ? -2.890 -1.909 3.591 1.00 90.31 96 MET A C 1
ATOM 731 O O . MET A 1 96 ? -2.848 -2.995 3.012 1.00 90.31 96 MET A O 1
ATOM 735 N N . TYR A 1 97 ? -2.290 -1.695 4.767 1.00 90.12 97 TYR A N 1
ATOM 736 C CA . TYR A 1 97 ? -1.636 -2.775 5.504 1.00 90.12 97 TYR A CA 1
ATOM 737 C C . TYR A 1 97 ? -2.650 -3.856 5.894 1.00 90.12 97 TYR A C 1
ATOM 739 O O . TYR A 1 97 ? -2.447 -5.029 5.591 1.00 90.12 97 TYR A O 1
ATOM 747 N N . SER A 1 98 ? -3.790 -3.459 6.472 1.00 90.12 98 SER A N 1
ATOM 748 C CA . SER A 1 98 ? -4.853 -4.400 6.838 1.00 90.12 98 SER A CA 1
ATOM 749 C C . SER A 1 98 ? -5.515 -5.036 5.620 1.00 90.12 98 SER A C 1
ATOM 751 O O . SER A 1 98 ? -5.779 -6.231 5.641 1.00 90.12 98 SER A O 1
ATOM 753 N N . VAL A 1 99 ? -5.752 -4.269 4.550 1.00 90.94 99 VAL A N 1
ATOM 754 C CA . VAL A 1 99 ? -6.372 -4.803 3.323 1.00 90.94 99 VAL A CA 1
ATOM 755 C C . VAL A 1 99 ? -5.470 -5.849 2.668 1.00 90.94 99 VAL A C 1
ATOM 757 O O . VAL A 1 99 ? -5.930 -6.938 2.334 1.00 90.94 99 VAL A O 1
ATOM 760 N N . SER A 1 100 ? -4.175 -5.553 2.523 1.00 90.62 100 SER A N 1
ATOM 761 C CA . SER A 1 100 ? -3.206 -6.496 1.950 1.00 90.62 100 SER A CA 1
ATOM 762 C C . SER A 1 100 ? -3.090 -7.766 2.791 1.00 90.62 100 SER A C 1
ATOM 764 O O . SER A 1 100 ? -3.054 -8.861 2.232 1.00 90.62 100 SER A O 1
ATOM 766 N N . ALA A 1 101 ? -3.077 -7.636 4.120 1.00 89.88 101 ALA A N 1
ATOM 767 C CA . ALA A 1 101 ? -3.050 -8.782 5.020 1.00 89.88 101 ALA A CA 1
ATOM 768 C C . ALA A 1 101 ? -4.320 -9.640 4.892 1.00 89.88 101 ALA A C 1
ATOM 770 O O . ALA A 1 101 ? -4.219 -10.845 4.704 1.00 89.88 101 ALA A O 1
ATOM 771 N N . GLN A 1 102 ? -5.510 -9.031 4.856 1.00 90.31 102 GLN A N 1
ATOM 772 C CA . GLN A 1 102 ? -6.778 -9.752 4.674 1.00 90.31 102 GLN A CA 1
ATOM 773 C C . GLN A 1 102 ? -6.861 -10.504 3.340 1.00 90.31 102 GLN A C 1
ATOM 775 O O . GLN A 1 102 ? -7.354 -11.631 3.310 1.00 90.31 102 GLN A O 1
ATOM 780 N N . ILE A 1 103 ? -6.366 -9.912 2.246 1.00 91.94 103 ILE A N 1
ATOM 781 C CA . ILE A 1 103 ? -6.286 -10.577 0.932 1.00 91.94 103 ILE A CA 1
ATOM 782 C C . ILE A 1 103 ? -5.403 -11.827 1.014 1.00 91.94 103 ILE A C 1
ATOM 784 O O . ILE A 1 103 ? -5.755 -12.881 0.481 1.00 91.94 103 ILE A O 1
ATOM 788 N N . ASN A 1 104 ? -4.262 -11.710 1.691 1.00 90.56 104 ASN A N 1
ATOM 789 C CA . ASN A 1 104 ? -3.308 -12.803 1.835 1.00 90.56 104 ASN A CA 1
ATOM 790 C C . ASN A 1 104 ? -3.643 -13.757 2.988 1.00 90.56 104 ASN A C 1
ATOM 792 O O . ASN A 1 104 ? -2.970 -14.773 3.110 1.00 90.56 104 ASN A O 1
ATOM 796 N N . ASP A 1 105 ? -4.710 -13.487 3.753 1.00 90.44 105 ASP A N 1
ATOM 797 C CA . ASP A 1 105 ? -5.124 -14.280 4.923 1.00 90.44 105 ASP A CA 1
ATOM 798 C C . ASP A 1 105 ? -4.032 -14.332 6.000 1.00 90.44 105 ASP A C 1
ATOM 800 O O . ASP A 1 105 ? -3.757 -15.363 6.603 1.00 90.44 105 ASP A O 1
ATOM 804 N N . VAL A 1 106 ? -3.388 -13.180 6.187 1.00 89.69 106 VAL A N 1
ATOM 805 C CA . VAL A 1 106 ? -2.352 -12.920 7.184 1.00 89.69 106 VAL A CA 1
ATOM 806 C C . VAL A 1 106 ? -2.979 -12.201 8.373 1.00 89.69 106 VAL A C 1
ATOM 808 O O . VAL A 1 106 ? -3.753 -11.250 8.203 1.00 89.69 106 VAL A O 1
ATOM 811 N N . GLU A 1 107 ? -2.630 -12.637 9.581 1.00 88.69 107 GLU A N 1
ATOM 812 C CA . GLU A 1 107 ? -3.091 -11.996 10.807 1.00 88.69 107 GLU A CA 1
ATOM 813 C C . GLU A 1 107 ? -2.512 -10.579 10.949 1.00 88.69 107 GLU A C 1
ATOM 815 O O . GLU A 1 107 ? -1.351 -10.303 10.635 1.00 88.69 107 GLU A O 1
ATOM 820 N N . VAL A 1 108 ? -3.357 -9.662 11.427 1.00 89.56 108 VAL A N 1
ATOM 821 C CA . VAL A 1 108 ? -2.987 -8.274 11.704 1.00 89.56 108 VAL A CA 1
ATOM 822 C C . VAL A 1 108 ? -3.045 -8.044 13.203 1.00 89.56 108 VAL A C 1
ATOM 824 O O . VAL A 1 108 ? -4.128 -7.860 13.764 1.00 89.56 108 VAL A O 1
ATOM 827 N N . VAL A 1 109 ? -1.878 -7.964 13.832 1.00 91.19 109 VAL A N 1
ATOM 828 C CA . VAL A 1 109 ? -1.759 -7.540 15.226 1.00 91.19 109 VAL A CA 1
ATOM 829 C C . VAL A 1 109 ? -1.861 -6.019 15.272 1.00 91.19 109 VAL A C 1
ATOM 831 O O . VAL A 1 109 ? -1.136 -5.305 14.578 1.00 91.19 109 VAL A O 1
ATOM 834 N N . LYS A 1 110 ? -2.786 -5.495 16.074 1.00 92.19 110 LYS A N 1
ATOM 835 C CA . LYS A 1 110 ? -2.997 -4.051 16.217 1.00 92.19 110 LYS A CA 1
ATOM 8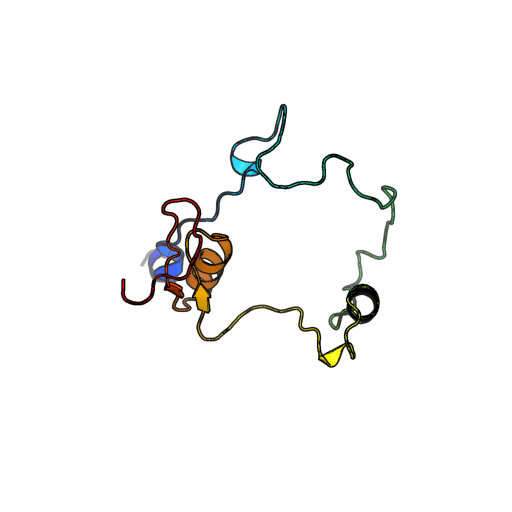36 C C . LYS A 1 110 ? -2.517 -3.603 17.584 1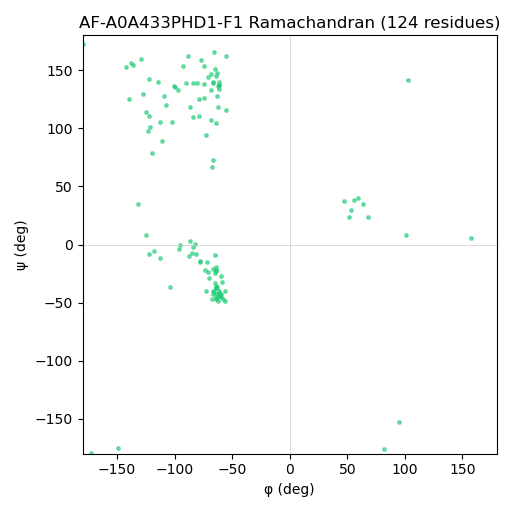.00 92.19 110 LYS A C 1
ATOM 838 O O . LYS A 1 110 ? -2.959 -4.148 18.585 1.00 92.19 110 LYS A O 1
ATOM 843 N N . VAL A 1 111 ? -1.662 -2.585 17.611 1.00 93.31 111 VAL A N 1
ATOM 844 C CA . VAL A 1 111 ? -1.289 -1.876 18.840 1.00 93.31 111 VAL A CA 1
ATOM 845 C C . VAL A 1 111 ? -1.610 -0.406 18.636 1.00 93.31 111 VAL A C 1
ATOM 847 O O . VAL A 1 111 ? -0.873 0.310 17.961 1.00 93.31 111 VAL A O 1
ATOM 850 N N . ASN A 1 112 ? -2.760 0.031 19.138 1.00 93.69 112 ASN A N 1
ATOM 851 C CA . ASN A 1 112 ? -3.283 1.355 18.818 1.00 93.69 112 ASN A CA 1
ATOM 852 C C . ASN A 1 112 ? -2.374 2.474 19.348 1.00 93.69 112 ASN A C 1
ATOM 854 O O . ASN A 1 112 ? -1.675 2.330 20.353 1.00 93.69 112 ASN A O 1
ATOM 858 N N . LEU A 1 113 ? -2.395 3.604 18.651 1.00 92.88 113 LEU A N 1
ATOM 859 C CA . LEU A 1 113 ? -1.805 4.842 19.123 1.00 92.88 113 LEU A CA 1
ATOM 860 C C . LEU A 1 113 ? -2.769 5.528 20.094 1.00 92.88 113 LEU A C 1
ATOM 862 O O . LEU A 1 113 ? -3.973 5.607 19.846 1.00 92.88 113 LEU A O 1
ATOM 866 N N . ASP A 1 114 ? -2.217 6.079 21.166 1.00 93.12 114 ASP A N 1
ATOM 867 C CA . ASP A 1 114 ? -2.843 7.118 21.964 1.00 93.12 114 ASP A CA 1
ATOM 868 C C . ASP A 1 114 ? -2.905 8.402 21.128 1.00 93.12 114 ASP A C 1
ATOM 870 O O . ASP A 1 114 ? -1.888 9.046 20.856 1.00 93.12 114 ASP A O 1
ATOM 874 N N . VAL A 1 115 ? -4.111 8.738 20.680 1.00 91.88 115 VAL A N 1
ATOM 875 C CA . VAL A 1 115 ? -4.398 9.952 19.906 1.00 91.88 115 VAL A CA 1
ATOM 876 C C . VAL A 1 115 ? -4.888 11.102 20.787 1.00 91.88 115 VAL A C 1
ATOM 878 O O . VAL A 1 115 ? -5.155 12.188 20.268 1.00 91.88 115 VAL A O 1
ATOM 881 N N . GLU A 1 116 ? -5.003 10.894 22.102 1.00 92.38 116 GLU A N 1
ATOM 882 C CA . GLU A 1 116 ? -5.399 11.945 23.034 1.00 92.38 116 GLU A CA 1
ATOM 883 C C . GLU A 1 116 ? -4.317 13.021 23.097 1.00 92.38 116 GLU A C 1
ATOM 885 O O . GLU A 1 116 ? -3.116 12.737 23.075 1.00 92.38 116 GLU A O 1
ATOM 890 N N . ASP A 1 117 ? -4.753 14.279 23.137 1.00 90.38 117 ASP A N 1
ATOM 891 C CA . ASP A 1 117 ? -3.888 15.458 23.237 1.00 90.38 117 ASP A CA 1
ATOM 892 C C . ASP A 1 117 ? -2.751 15.515 22.194 1.00 90.38 117 ASP A C 1
ATOM 894 O O . ASP A 1 117 ? -1.723 16.155 22.412 1.00 90.38 117 ASP A O 1
ATOM 898 N N . GLY A 1 118 ? -2.910 14.834 21.051 1.00 84.88 118 GLY A N 1
ATOM 899 C CA . GLY A 1 118 ? -1.900 14.791 19.992 1.00 84.88 118 GLY A CA 1
ATOM 900 C C . GLY A 1 118 ? -0.615 14.044 20.367 1.00 84.88 118 GLY A C 1
ATOM 901 O O . GLY A 1 118 ? 0.431 14.316 19.779 1.00 84.88 118 GLY A O 1
ATOM 902 N N . LYS A 1 119 ? -0.659 13.116 21.334 1.00 88.50 119 LYS A N 1
ATOM 903 C CA . LYS A 1 119 ? 0.520 12.357 21.791 1.00 88.50 119 LYS A CA 1
ATOM 904 C C . LYS A 1 119 ? 1.092 11.417 20.726 1.00 88.50 119 LYS A C 1
ATOM 906 O O . LYS A 1 119 ? 2.314 11.288 20.624 1.00 88.50 119 LYS A O 1
ATOM 911 N N . PHE A 1 120 ? 0.220 10.736 19.979 1.00 87.81 120 PHE A N 1
ATOM 912 C CA . PHE A 1 120 ? 0.553 9.712 18.976 1.00 87.81 120 PHE A CA 1
ATOM 913 C C . PHE A 1 120 ? 1.574 8.671 19.471 1.00 87.81 120 PHE A C 1
ATOM 915 O O . PHE A 1 120 ? 2.448 8.234 18.722 1.00 87.81 120 PHE A O 1
ATOM 922 N N . GLN A 1 121 ? 1.485 8.287 20.748 1.00 90.31 121 GLN A N 1
ATOM 923 C CA . GLN A 1 121 ? 2.355 7.272 21.347 1.00 90.31 121 GLN A CA 1
ATOM 924 C C . GLN A 1 121 ? 1.712 5.895 21.259 1.00 90.31 121 GLN A C 1
ATOM 926 O O . GLN A 1 121 ? 0.496 5.780 21.234 1.00 90.31 121 GLN A O 1
ATOM 931 N N . ILE A 1 122 ? 2.516 4.835 21.238 1.00 90.00 122 ILE A N 1
ATOM 932 C CA . ILE A 1 122 ? 1.991 3.467 21.306 1.00 90.00 122 ILE A CA 1
ATOM 933 C C . ILE A 1 122 ? 1.268 3.287 22.646 1.00 90.00 122 ILE A C 1
ATOM 935 O O . ILE A 1 122 ? 1.798 3.692 23.682 1.00 90.00 122 ILE A O 1
ATOM 939 N N . LYS A 1 123 ? 0.092 2.655 22.627 1.00 87.62 123 LYS A N 1
ATOM 940 C CA . LYS A 1 123 ? -0.692 2.292 23.811 1.00 87.62 123 LYS A CA 1
ATOM 941 C C . LYS A 1 123 ? -0.700 0.762 23.979 1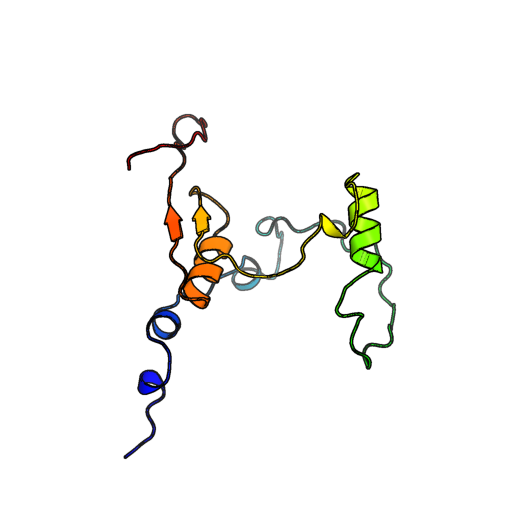.00 87.62 123 LYS A C 1
ATOM 943 O O . LYS A 1 123 ? -1.555 0.091 23.405 1.00 87.62 123 LYS A O 1
ATOM 948 N N . PRO A 1 124 ? 0.276 0.172 24.699 1.00 79.12 124 PRO A N 1
ATOM 949 C CA . PRO A 1 124 ? 0.348 -1.275 24.882 1.00 79.12 124 PRO A CA 1
ATOM 950 C C . PRO A 1 124 ? -0.713 -1.754 25.885 1.00 79.12 124 PRO A C 1
ATOM 952 O O . PRO A 1 124 ? -0.856 -1.149 26.946 1.00 79.12 124 PRO A O 1
ATOM 955 N N . GLY A 1 125 ? -1.386 -2.872 25.599 1.00 70.25 125 GLY A N 1
ATOM 956 C CA . GLY A 1 125 ? -2.271 -3.554 26.560 1.00 70.25 125 GLY A CA 1
ATOM 957 C C . GLY A 1 125 ? -3.776 -3.315 26.394 1.00 70.25 125 GLY A C 1
ATOM 958 O O . GLY A 1 125 ? -4.536 -3.758 27.253 1.00 70.25 125 GLY A O 1
ATOM 959 N N . GLU A 1 126 ? -4.195 -2.663 25.308 1.00 58.75 126 GLU A N 1
ATOM 960 C CA . GLU A 1 126 ? -5.584 -2.636 24.814 1.00 58.75 126 GLU A CA 1
ATOM 961 C C . GLU A 1 126 ? -5.728 -3.415 23.506 1.00 58.75 126 GLU A C 1
ATOM 963 O O . GLU A 1 126 ? -4.792 -3.344 22.675 1.00 58.75 126 GLU A O 1
#

Foldseek 3Di:
DDDDVVVVDDPLVVPADDDDAPCVVDVDDDDPRHPDDPVDDPDPPDPPDPPVDDDDPLCQVVLVVVCVVVVHPDSVVDDDDDDDQAEEDEPPDDCVVVNSCSVVVHYYHYFYADPPPNPRHTDPDD

Sequence (126 aa):
MPFVLENVVRPNILALKPYRCARNDYSEGILLDANENAYGPSLPSGDSANLNRYPDPAQHLVKTAVVALRGLRGVENLFLGVGSDEVLITPPTYAMYSVSAQINDVEVVKVNLDVEDGKFQIKPGE

Secondary structure (DSSP, 8-state):
----GGGTS-HHHHTPPPP--GGGT--SS---SS---TT--SS-TT----TTS---TT-HHHHHHHHHHHT-S-GGG-------SSEEE-SSS-THHHHHHHHHT--EEE--EE-GGG--EE-TT-

pLDDT: mean 87.1, std 9.05, range [53.91, 96.5]

Organism: NCBI:txid994334

InterPro domains:
  IPR004839 Aminotransferase, class I/classII, large domain [PF00155] (65-118)
  IPR015421 Pyridoxal phosphate-dependent transferase, major domain [G3DSA:3.40.640.10] (53-88)
  IPR015422 Pyridoxal phosphate-dependent transferase, small domain [G3DSA:3.90.1150.10] (9-52)
  IPR015424 Pyridoxal phosphate-dependent transferase [SSF53383] (16-123)

Radius of gyration: 20.64 Å; Cα contacts (8 Å, |Δi|>4): 86; chains: 1; bounding box: 51×51×53 Å